Protein AF-A0A538IIG0-F1 (afdb_monomer_lite)

Structure (mmCIF, N/CA/C/O backbone):
data_AF-A0A538IIG0-F1
#
_entry.id   AF-A0A538IIG0-F1
#
loop_
_atom_site.group_PDB
_atom_site.id
_atom_site.type_symbol
_atom_site.label_atom_id
_atom_site.label_alt_id
_atom_site.label_comp_id
_atom_site.label_asym_id
_atom_site.label_entity_id
_atom_site.label_seq_id
_atom_site.pdbx_PDB_ins_code
_atom_site.Cartn_x
_atom_site.Cartn_y
_atom_site.Cartn_z
_atom_site.occupancy
_atom_site.B_iso_or_equiv
_atom_site.auth_seq_id
_atom_site.auth_comp_id
_atom_site.auth_asym_id
_atom_site.auth_atom_id
_atom_site.pdbx_PDB_model_num
ATOM 1 N N . MET A 1 1 ? -37.022 30.296 6.115 1.00 35.25 1 MET A N 1
ATOM 2 C CA . MET A 1 1 ? -35.796 30.691 6.842 1.00 35.25 1 MET A CA 1
ATOM 3 C C . MET A 1 1 ? -34.771 31.132 5.811 1.00 35.25 1 MET A C 1
ATOM 5 O O . MET A 1 1 ? -34.552 30.361 4.886 1.00 35.25 1 MET A O 1
ATOM 9 N N . PRO A 1 2 ? -34.229 32.357 5.872 1.00 32.41 2 PRO A N 1
ATOM 10 C CA . PRO A 1 2 ? -33.329 32.848 4.837 1.00 32.41 2 PRO A CA 1
ATOM 11 C C . PRO A 1 2 ? -31.897 32.367 5.106 1.00 32.41 2 PRO A C 1
ATOM 13 O O . PRO A 1 2 ? -31.358 32.557 6.195 1.00 32.41 2 PRO A O 1
ATOM 16 N N . THR A 1 3 ? -31.283 31.733 4.111 1.00 35.53 3 THR A N 1
ATOM 17 C CA . THR A 1 3 ? -29.864 31.367 4.112 1.00 35.53 3 THR A CA 1
ATOM 18 C C . THR A 1 3 ? -29.020 32.623 3.919 1.00 35.53 3 THR A C 1
ATOM 20 O O . THR A 1 3 ? -29.125 33.313 2.907 1.00 35.53 3 THR A O 1
ATOM 23 N N . SER A 1 4 ? -28.202 32.935 4.920 1.00 37.22 4 SER A N 1
ATOM 24 C CA . SER A 1 4 ? -27.267 34.059 4.926 1.00 37.22 4 SER A CA 1
ATOM 25 C C . SER A 1 4 ? -26.226 33.910 3.810 1.00 37.22 4 SER A C 1
ATOM 27 O O . SER A 1 4 ? -25.340 33.060 3.885 1.00 37.22 4 SER A O 1
ATOM 29 N N . SER A 1 5 ? -26.319 34.748 2.774 1.00 40.16 5 SER A N 1
ATOM 30 C CA . SER A 1 5 ? -25.238 34.943 1.809 1.00 40.16 5 SER A CA 1
ATOM 31 C C . SER A 1 5 ? -24.138 35.776 2.474 1.00 40.16 5 SER A C 1
ATOM 33 O O . SER A 1 5 ? -24.286 36.991 2.645 1.00 40.16 5 SER A O 1
ATOM 35 N N . ARG A 1 6 ? -23.017 35.156 2.849 1.00 44.84 6 ARG A N 1
ATOM 36 C CA . ARG A 1 6 ? -21.822 35.910 3.247 1.00 44.84 6 ARG A CA 1
ATOM 37 C C . ARG A 1 6 ? -21.175 36.511 1.999 1.00 44.84 6 ARG A C 1
ATOM 39 O O . ARG A 1 6 ? -20.395 35.849 1.324 1.00 44.84 6 ARG A O 1
ATOM 46 N N . ARG A 1 7 ? -21.475 37.779 1.703 1.00 44.12 7 ARG A N 1
ATOM 47 C CA . ARG A 1 7 ? -20.616 38.604 0.839 1.00 44.12 7 ARG A CA 1
ATOM 48 C C . ARG A 1 7 ? -19.282 38.799 1.560 1.00 44.12 7 ARG A C 1
ATOM 50 O O . ARG A 1 7 ? -19.275 39.350 2.659 1.00 44.12 7 ARG A O 1
ATOM 57 N N . ARG A 1 8 ? -18.168 38.366 0.964 1.00 49.84 8 ARG A N 1
ATOM 58 C CA . ARG A 1 8 ? -16.835 38.775 1.426 1.00 49.84 8 ARG A CA 1
ATOM 59 C C . ARG A 1 8 ? -16.494 40.120 0.789 1.00 49.84 8 ARG A C 1
ATOM 61 O O . ARG A 1 8 ? -16.537 40.283 -0.425 1.00 49.84 8 ARG A O 1
ATOM 68 N N . THR A 1 9 ? -16.225 41.091 1.647 1.00 36.84 9 THR A N 1
ATOM 69 C CA . THR A 1 9 ?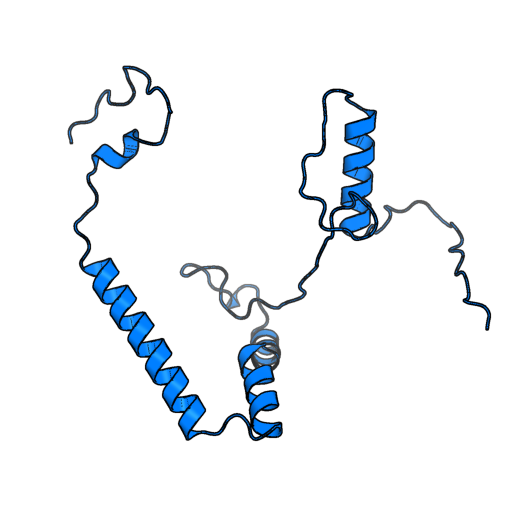 -15.703 42.416 1.324 1.00 36.84 9 THR A CA 1
ATOM 70 C C . THR A 1 9 ? -14.267 42.293 0.818 1.00 36.84 9 THR A C 1
ATOM 72 O O . THR A 1 9 ? -13.435 41.696 1.499 1.00 36.84 9 THR A O 1
ATOM 75 N N . PHE A 1 10 ? -13.973 42.862 -0.351 1.00 37.34 10 PHE A N 1
ATOM 76 C CA . PHE A 1 10 ? -12.620 42.931 -0.903 1.00 37.34 10 PHE A CA 1
ATOM 77 C C . PHE A 1 10 ? -11.819 44.045 -0.223 1.00 37.34 10 PHE A C 1
ATOM 79 O O . PHE A 1 10 ? -12.234 45.204 -0.218 1.00 37.34 10 PHE A O 1
ATOM 86 N N . GLY A 1 11 ? -10.656 43.693 0.325 1.00 31.58 11 GLY A N 1
ATOM 87 C CA . GLY A 1 11 ? -9.705 44.633 0.902 1.00 31.58 11 GLY A CA 1
ATOM 88 C C . GLY A 1 11 ? -8.280 44.085 0.853 1.00 31.58 11 GLY A C 1
ATOM 89 O O . GLY A 1 11 ? -7.963 43.153 1.580 1.00 31.58 11 GLY A O 1
ATOM 90 N N . ARG A 1 12 ? -7.448 44.763 0.047 1.00 37.94 12 ARG A N 1
ATOM 91 C CA . ARG A 1 12 ? -5.988 44.645 -0.149 1.00 37.94 12 ARG A CA 1
ATOM 92 C C . ARG A 1 12 ? -5.463 43.421 -0.918 1.00 37.94 12 ARG A C 1
ATOM 94 O O . ARG A 1 12 ? -5.746 42.280 -0.595 1.00 37.94 12 ARG A O 1
ATOM 101 N N . ALA A 1 13 ? -4.652 43.729 -1.934 1.00 48.81 13 ALA A N 1
ATOM 102 C CA . ALA A 1 13 ? -3.952 42.802 -2.813 1.00 48.81 13 ALA A CA 1
ATOM 103 C C . ALA A 1 13 ? -3.110 41.784 -2.024 1.00 48.81 13 ALA A C 1
ATOM 105 O O . ALA A 1 13 ? -2.147 42.153 -1.355 1.00 48.81 13 ALA A O 1
ATOM 106 N N . GLY A 1 14 ? -3.485 40.516 -2.129 1.00 42.22 14 GLY A N 1
ATOM 107 C CA . GLY A 1 14 ? -2.762 39.347 -1.648 1.00 42.22 14 GLY A CA 1
ATOM 108 C C . GLY A 1 14 ? -3.188 38.175 -2.524 1.00 42.22 14 GLY A C 1
ATOM 109 O O . GLY A 1 14 ? -4.348 38.134 -2.935 1.00 42.22 14 GLY A O 1
ATOM 110 N N . MET A 1 15 ? -2.251 37.291 -2.882 1.00 50.59 15 MET A N 1
ATOM 111 C CA . MET A 1 15 ? -2.556 36.042 -3.590 1.00 50.59 15 MET A CA 1
ATOM 112 C C . MET A 1 15 ? -3.779 35.394 -2.946 1.00 50.59 15 MET A C 1
ATOM 114 O O . MET A 1 15 ? -3.793 35.186 -1.732 1.00 50.59 15 MET A O 1
ATOM 118 N N . ALA A 1 16 ? -4.814 35.140 -3.744 1.00 60.38 16 ALA A N 1
ATOM 119 C CA . ALA A 1 16 ? -5.989 34.445 -3.259 1.00 60.38 16 ALA A CA 1
ATOM 120 C C . ALA A 1 16 ? -5.548 33.065 -2.756 1.00 60.38 16 ALA A C 1
ATOM 122 O O . ALA A 1 16 ? -4.947 32.299 -3.507 1.00 60.38 16 ALA A O 1
ATOM 123 N N . GLU A 1 17 ? -5.820 32.756 -1.488 1.00 64.44 17 GLU A N 1
ATOM 124 C CA . GLU A 1 17 ? -5.835 31.367 -1.038 1.00 64.44 17 GLU A CA 1
ATOM 125 C C . GLU A 1 17 ? -7.016 30.695 -1.737 1.00 64.44 17 GLU A C 1
ATOM 127 O O . GLU A 1 17 ? -8.164 30.822 -1.309 1.00 64.44 17 GLU A O 1
ATOM 132 N N . LEU A 1 18 ? -6.727 30.075 -2.876 1.00 69.88 18 LEU A N 1
ATOM 133 C CA . LEU A 1 18 ? -7.673 29.258 -3.616 1.00 69.88 18 LEU A CA 1
ATOM 134 C C . LEU A 1 18 ? -7.645 27.852 -3.029 1.00 69.88 18 LEU A C 1
ATOM 136 O O . LEU A 1 18 ? -6.572 27.285 -2.802 1.00 69.88 18 LEU A O 1
ATOM 140 N N . PHE A 1 19 ? -8.818 27.260 -2.823 1.00 73.38 19 PHE A N 1
ATOM 141 C CA . PHE A 1 19 ? -8.881 25.816 -2.630 1.00 73.38 19 PHE A CA 1
ATOM 142 C C . PHE A 1 19 ? -8.422 25.120 -3.915 1.00 73.38 19 PHE A C 1
ATOM 144 O O . PHE A 1 19 ? -8.589 25.657 -5.010 1.00 73.38 19 PHE A O 1
ATOM 151 N N . LEU A 1 20 ? -7.879 23.904 -3.806 1.00 70.06 20 LEU A N 1
ATOM 152 C CA . LEU A 1 20 ? -7.350 23.163 -4.958 1.00 70.06 20 LEU A CA 1
ATOM 153 C C . LEU A 1 20 ? -8.365 23.075 -6.113 1.00 70.06 20 LEU A C 1
ATOM 155 O O . LEU A 1 20 ? -7.996 23.231 -7.270 1.00 70.06 20 LEU A O 1
ATOM 159 N N . VAL A 1 21 ? -9.654 22.913 -5.798 1.00 67.25 21 VAL A N 1
ATOM 160 C CA . VAL A 1 21 ? -10.737 22.893 -6.796 1.00 67.25 21 VAL A CA 1
ATOM 161 C C . VAL A 1 21 ? -10.907 24.224 -7.531 1.00 67.25 21 VAL A C 1
ATOM 163 O O . VAL A 1 21 ? -11.186 24.231 -8.725 1.00 67.25 21 VAL A O 1
ATOM 166 N N . GLU A 1 22 ? -10.729 25.353 -6.845 1.00 73.81 22 GLU A N 1
ATOM 167 C CA . GLU A 1 22 ? -10.829 26.682 -7.448 1.00 73.81 22 GLU A CA 1
ATOM 168 C C . GLU A 1 22 ? -9.607 26.948 -8.325 1.00 73.81 22 GLU A C 1
ATOM 170 O O . GLU A 1 22 ? -9.766 27.380 -9.458 1.00 73.81 22 GLU A O 1
ATOM 175 N N . ALA A 1 23 ? -8.408 26.595 -7.848 1.00 79.00 23 ALA A N 1
ATOM 176 C CA . ALA A 1 23 ? -7.172 26.736 -8.613 1.00 79.00 23 ALA A CA 1
ATOM 177 C C . ALA A 1 23 ? -7.165 25.867 -9.881 1.00 79.00 23 ALA A C 1
ATOM 179 O O . ALA A 1 23 ? -6.755 26.330 -10.942 1.00 79.00 23 ALA A O 1
ATOM 180 N N . VAL A 1 24 ? -7.641 24.620 -9.793 1.00 74.25 24 VAL A N 1
ATOM 181 C CA . VAL A 1 24 ? -7.714 23.722 -10.954 1.00 74.25 24 VAL A CA 1
ATOM 182 C C . VAL A 1 24 ? -8.797 24.170 -11.933 1.00 74.25 24 VAL A C 1
ATOM 184 O O . VAL A 1 24 ? -8.542 24.188 -13.133 1.00 74.25 24 VAL A O 1
ATOM 187 N N . ASN A 1 25 ? -9.978 24.577 -11.456 1.00 73.62 25 ASN A N 1
ATOM 188 C CA . ASN A 1 25 ? -11.017 25.099 -12.346 1.00 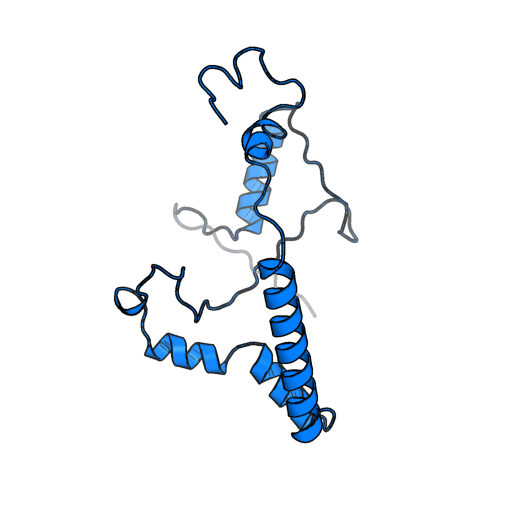73.62 25 ASN A CA 1
ATOM 189 C C . ASN A 1 25 ? -10.577 26.386 -13.047 1.00 73.62 25 ASN A C 1
ATOM 191 O O . ASN A 1 25 ? -10.847 26.528 -14.236 1.00 73.62 25 ASN A O 1
ATOM 195 N N . ASP A 1 26 ? -9.901 27.294 -12.344 1.00 80.44 26 ASP A N 1
ATOM 196 C CA . ASP A 1 26 ? -9.377 28.533 -12.923 1.00 80.44 26 ASP A CA 1
ATOM 197 C C . ASP A 1 26 ? -8.302 28.227 -13.976 1.00 80.44 26 ASP A C 1
ATOM 199 O O . ASP A 1 26 ? -8.392 28.697 -15.106 1.00 80.44 26 ASP A O 1
ATOM 203 N N . ALA A 1 27 ? -7.359 27.327 -13.668 1.00 79.38 27 ALA A N 1
ATOM 204 C CA . ALA A 1 27 ? -6.350 26.878 -14.628 1.00 79.38 27 ALA A CA 1
ATOM 205 C C . ALA A 1 27 ? -6.968 26.223 -15.877 1.00 79.38 27 ALA A C 1
ATOM 207 O O . ALA A 1 27 ? -6.536 26.498 -16.994 1.00 79.38 27 ALA A O 1
ATOM 208 N N . LEU A 1 28 ? -8.001 25.389 -15.711 1.00 75.25 28 LEU A N 1
ATOM 209 C CA . LEU A 1 28 ? -8.706 24.764 -16.832 1.00 75.25 28 LEU A CA 1
ATOM 210 C C . LEU A 1 28 ? -9.434 25.797 -17.699 1.00 75.25 28 LEU A C 1
ATOM 212 O O . LEU A 1 28 ? -9.355 25.709 -18.920 1.00 75.25 28 LEU A O 1
ATOM 216 N N . HIS A 1 29 ? -10.112 26.777 -17.093 1.00 79.12 29 HIS A N 1
ATOM 217 C CA . HIS A 1 29 ? -10.766 27.850 -17.848 1.00 79.12 29 HIS A CA 1
ATOM 218 C C . HIS A 1 29 ? -9.744 28.684 -18.619 1.00 79.12 29 HIS A C 1
ATOM 220 O O . HIS A 1 29 ? -9.936 28.919 -19.808 1.00 79.12 29 HIS A O 1
ATOM 226 N N . VAL A 1 30 ? -8.639 29.067 -17.976 1.00 83.50 30 VAL A N 1
ATOM 227 C CA . VAL A 1 30 ? -7.571 29.849 -18.611 1.00 83.50 30 VAL A CA 1
ATOM 228 C C . VAL A 1 30 ? -6.982 29.117 -19.815 1.00 83.50 30 VAL A C 1
ATOM 230 O O . VAL A 1 30 ? -6.822 29.724 -20.871 1.00 83.50 30 VAL A O 1
ATOM 233 N N . GLU A 1 31 ? -6.674 27.824 -19.699 1.00 78.62 31 GLU A N 1
ATOM 234 C CA . GLU A 1 31 ? -6.075 27.084 -20.817 1.00 78.62 31 GLU A CA 1
ATOM 235 C C . GLU A 1 31 ? -7.083 26.783 -21.940 1.00 78.62 31 GLU A C 1
ATOM 237 O O . GLU A 1 31 ? -6.710 26.848 -23.109 1.00 78.62 31 GLU A O 1
ATOM 242 N N . LEU A 1 32 ? -8.361 26.543 -21.617 1.00 78.44 32 LEU A N 1
ATOM 243 C CA . LEU A 1 32 ? -9.424 26.386 -22.621 1.00 78.44 32 LEU A CA 1
ATOM 244 C C . LEU A 1 32 ? -9.739 27.692 -23.368 1.00 78.44 32 LEU A C 1
ATOM 246 O O . LEU A 1 32 ? -10.067 27.655 -24.550 1.00 78.44 32 LEU A O 1
ATOM 250 N N . GLU A 1 33 ? -9.644 28.848 -22.703 1.00 82.44 33 GLU A N 1
ATOM 251 C CA . GLU A 1 33 ? -9.773 30.159 -23.356 1.00 82.44 33 GLU A CA 1
ATOM 252 C C . GLU A 1 33 ? -8.549 30.504 -24.211 1.00 82.44 33 GLU A C 1
ATOM 254 O O . GLU A 1 33 ? -8.655 31.224 -25.205 1.00 82.44 33 GLU A O 1
ATOM 259 N N . ARG A 1 34 ? -7.373 30.019 -23.809 1.00 85.94 34 ARG A N 1
ATOM 260 C CA . ARG A 1 34 ? -6.101 30.335 -24.455 1.00 85.94 34 ARG A CA 1
ATOM 261 C C . ARG A 1 34 ? -5.879 29.565 -25.753 1.00 85.94 34 ARG A C 1
ATOM 263 O O . ARG A 1 34 ? -5.253 30.115 -26.660 1.00 85.94 34 ARG A O 1
ATOM 270 N N . ASP A 1 35 ? -6.332 28.318 -25.837 1.00 84.00 35 ASP A N 1
ATOM 271 C CA . ASP A 1 35 ? -6.107 27.458 -26.998 1.00 84.00 35 ASP A CA 1
ATOM 272 C C . ASP A 1 35 ? -7.343 26.602 -27.299 1.00 84.00 35 ASP A C 1
ATOM 274 O O . ASP A 1 35 ? -7.670 25.655 -26.588 1.00 84.00 35 ASP A O 1
ATOM 278 N N . GLU A 1 36 ? -8.007 26.918 -28.412 1.00 78.38 36 GLU A N 1
ATOM 279 C CA . GLU A 1 36 ? -9.228 26.247 -28.876 1.00 78.38 36 GLU A CA 1
ATOM 280 C C . GLU A 1 36 ? -9.019 24.759 -29.222 1.00 78.38 36 GLU A C 1
ATOM 282 O O . GLU A 1 36 ? -9.988 24.026 -29.423 1.00 78.38 36 GLU A O 1
ATOM 287 N N . THR A 1 37 ? -7.767 24.297 -29.322 1.00 78.88 37 THR A N 1
ATOM 288 C CA . THR A 1 37 ? -7.431 22.884 -29.551 1.00 78.88 37 THR A CA 1
ATOM 289 C C . THR A 1 37 ? -7.308 22.083 -28.256 1.00 78.88 37 THR A C 1
ATOM 291 O O . THR A 1 37 ? -7.275 20.849 -28.295 1.00 78.88 37 THR A O 1
ATOM 294 N N . VAL A 1 38 ? -7.278 22.759 -27.105 1.00 69.88 38 VAL A N 1
ATOM 295 C CA . VAL A 1 38 ? -7.315 22.120 -25.792 1.00 69.88 38 VAL A CA 1
ATOM 296 C C . VAL A 1 38 ? -8.743 21.654 -25.523 1.00 69.88 38 VAL A C 1
ATOM 298 O O . VAL A 1 38 ? -9.702 22.417 -25.575 1.00 69.88 38 VAL A O 1
ATOM 301 N N . MET A 1 39 ? -8.891 20.369 -25.215 1.00 62.59 39 MET A N 1
ATOM 302 C CA . MET A 1 39 ? -10.160 19.754 -24.840 1.00 62.59 39 MET A CA 1
ATOM 303 C C . MET A 1 39 ? -9.966 18.988 -23.536 1.00 62.59 39 MET A C 1
ATOM 305 O O . MET A 1 39 ? -9.030 18.201 -23.399 1.00 62.59 39 MET A O 1
ATOM 309 N N . VAL A 1 40 ? -10.880 19.178 -22.584 1.00 64.44 40 VAL A N 1
ATOM 310 C CA . VAL A 1 40 ? -10.943 18.345 -21.379 1.00 64.44 40 VAL A CA 1
ATOM 311 C C . VAL A 1 40 ? -11.729 17.082 -21.714 1.00 64.44 40 VAL A C 1
ATOM 313 O O . VAL A 1 40 ? -12.908 17.149 -22.055 1.00 64.44 40 VAL A O 1
ATOM 316 N N . MET A 1 41 ? -11.076 15.925 -21.618 1.00 50.69 41 MET A N 1
ATOM 317 C CA . MET A 1 41 ? -11.736 14.623 -21.704 1.00 50.69 41 MET A CA 1
ATOM 318 C C . MET A 1 41 ? -11.837 14.012 -20.305 1.00 50.69 41 MET A C 1
ATOM 320 O O . MET A 1 41 ? -10.835 13.882 -19.608 1.00 50.69 41 MET A O 1
ATOM 324 N N . GLY A 1 42 ? -13.050 13.641 -19.896 1.00 60.34 42 GLY A N 1
ATOM 325 C CA . GLY A 1 42 ? -13.334 13.006 -18.611 1.00 60.34 42 GLY A CA 1
ATOM 326 C C . GLY A 1 42 ? -14.685 12.293 -18.637 1.00 60.34 42 GLY A C 1
ATOM 327 O O . GLY A 1 42 ? -15.550 12.627 -19.446 1.00 60.34 42 GLY A O 1
ATOM 328 N N . GLU A 1 43 ? -14.855 11.289 -17.778 1.00 51.31 43 GLU A N 1
ATOM 329 C CA . GLU A 1 43 ? -16.142 10.618 -17.585 1.00 51.31 43 GLU A CA 1
ATOM 330 C C . GLU A 1 43 ? -17.065 11.493 -16.723 1.00 51.31 43 GLU A C 1
ATOM 332 O O . GLU A 1 43 ? -16.671 11.993 -15.666 1.00 51.31 43 GLU A O 1
ATOM 337 N N . ASP A 1 44 ? -18.298 11.690 -17.190 1.00 52.16 44 ASP A N 1
ATOM 338 C CA . ASP A 1 44 ? -19.315 12.494 -16.515 1.00 52.16 44 ASP A CA 1
ATOM 339 C C . ASP A 1 44 ? -19.851 11.768 -15.269 1.00 52.16 44 ASP A C 1
ATOM 341 O O . ASP A 1 44 ? -20.811 11.002 -15.327 1.00 52.16 44 ASP A O 1
ATOM 345 N N . VAL A 1 45 ? -19.212 11.994 -14.120 1.00 55.16 45 VAL A N 1
ATOM 346 C CA . VAL A 1 45 ? -19.630 11.429 -12.821 1.00 55.16 45 VAL A CA 1
ATOM 347 C C . VAL A 1 45 ? -20.566 12.358 -12.030 1.00 55.16 45 VAL A C 1
ATOM 349 O O . VAL A 1 45 ? -20.982 12.036 -10.914 1.00 55.16 45 VAL A O 1
ATOM 352 N N . GLY A 1 46 ? -20.920 13.523 -12.583 1.00 54.09 46 GLY A N 1
ATOM 353 C CA . GLY A 1 46 ? -21.738 14.531 -11.916 1.00 54.09 46 GLY A CA 1
ATOM 354 C C . GLY A 1 46 ? -23.213 14.449 -12.307 1.00 54.09 46 GLY A C 1
ATOM 355 O O . GLY A 1 46 ? -23.572 14.546 -13.472 1.00 54.09 46 GLY A O 1
ATOM 356 N N . ARG A 1 47 ? -24.121 14.420 -11.322 1.00 54.97 47 ARG A N 1
ATOM 357 C CA . ARG A 1 47 ? -25.587 14.479 -11.540 1.00 54.97 47 ARG A CA 1
ATOM 358 C C . ARG A 1 47 ? -26.073 15.731 -12.307 1.00 54.97 47 ARG A C 1
ATOM 360 O O . ARG A 1 47 ? -27.252 15.801 -12.640 1.00 54.97 47 ARG A O 1
ATOM 367 N N . ALA A 1 48 ? -25.199 16.719 -12.521 1.00 53.91 48 ALA A N 1
ATOM 368 C CA . ALA A 1 48 ? -25.470 18.012 -13.152 1.00 53.91 48 ALA A CA 1
ATOM 369 C C . ALA A 1 48 ? -24.572 18.319 -14.373 1.00 53.91 48 ALA A C 1
ATOM 371 O O . ALA A 1 48 ? -24.544 19.466 -14.808 1.00 53.91 48 ALA A O 1
ATOM 372 N N . GLY A 1 49 ? -23.880 17.318 -14.932 1.00 49.66 49 GLY A N 1
ATOM 373 C CA . GLY A 1 49 ? -23.079 17.459 -16.148 1.00 49.66 49 GLY A CA 1
ATOM 374 C C . GLY A 1 49 ? -21.681 18.039 -15.915 1.00 49.66 49 GLY A C 1
ATOM 375 O O . GLY A 1 49 ? -21.519 19.201 -15.551 1.00 49.66 49 GLY A O 1
ATOM 376 N N . GLY A 1 50 ? -20.664 17.221 -16.170 1.00 53.09 50 GLY A N 1
ATOM 377 C CA . GLY A 1 50 ? -19.353 17.640 -16.671 1.00 53.09 50 GLY A CA 1
ATOM 378 C C . GLY A 1 50 ? -18.398 18.347 -15.708 1.00 53.09 50 GLY A C 1
ATOM 379 O O . GLY A 1 50 ? -17.366 18.831 -16.166 1.00 53.09 50 GLY A O 1
ATOM 380 N N . VAL A 1 51 ? -18.682 18.420 -14.404 1.00 57.62 51 VAL A N 1
ATOM 381 C CA . VAL A 1 51 ? -17.742 19.031 -13.447 1.00 57.62 51 VAL A CA 1
ATOM 382 C C . VAL A 1 51 ? -16.885 17.948 -12.781 1.00 57.62 51 VAL A C 1
ATOM 384 O O . VAL A 1 51 ? -17.446 17.073 -12.110 1.00 57.62 51 VAL A O 1
ATOM 387 N N . PRO A 1 52 ? -15.543 17.991 -12.911 1.00 64.12 52 PRO A N 1
ATOM 388 C CA . PRO A 1 52 ? -14.672 17.083 -12.179 1.00 64.12 52 PRO A CA 1
ATOM 389 C C . PRO A 1 52 ? -14.876 17.270 -10.673 1.00 64.12 52 PRO A C 1
ATOM 391 O O . PRO A 1 52 ? -14.905 18.387 -10.156 1.00 64.12 52 PRO A O 1
ATOM 394 N N . THR A 1 53 ? -15.031 16.159 -9.956 1.00 68.31 53 THR A N 1
ATOM 395 C CA . THR A 1 53 ? -15.098 16.181 -8.492 1.00 68.31 53 THR A CA 1
ATOM 396 C C . THR A 1 53 ? -13.706 15.962 -7.923 1.00 68.31 53 THR A C 1
ATOM 398 O O . THR A 1 53 ? -13.034 14.997 -8.276 1.00 68.31 53 THR A O 1
ATOM 401 N N . PHE A 1 54 ? -13.301 16.831 -7.001 1.00 69.19 54 PHE A N 1
ATOM 402 C CA . PHE A 1 54 ? -12.068 16.676 -6.237 1.00 69.19 54 PHE A CA 1
ATOM 403 C C . PHE A 1 54 ? -12.396 16.222 -4.818 1.00 69.19 54 PHE A C 1
ATOM 405 O O . PHE A 1 54 ? -13.273 16.788 -4.164 1.00 69.19 54 PHE A O 1
ATOM 412 N N . ILE A 1 55 ? -11.676 15.208 -4.344 1.00 79.19 55 ILE A N 1
ATOM 413 C CA . ILE A 1 55 ? -11.752 14.725 -2.966 1.00 79.19 55 ILE A CA 1
ATOM 414 C C . ILE A 1 55 ? -10.381 14.929 -2.334 1.00 79.19 55 ILE A C 1
ATOM 416 O O . ILE A 1 55 ? -9.400 14.326 -2.764 1.00 79.19 55 ILE A O 1
ATOM 420 N N . GLU A 1 56 ? -10.322 15.753 -1.293 1.00 84.88 56 GLU A N 1
ATOM 421 C CA . GLU A 1 56 ? -9.151 15.840 -0.425 1.00 84.88 56 GLU A CA 1
ATOM 422 C C . GLU A 1 56 ? -9.326 14.864 0.745 1.00 84.88 56 GLU A C 1
ATOM 424 O O . GLU A 1 56 ? -10.089 15.109 1.682 1.00 84.88 56 GLU A O 1
ATOM 429 N N . ALA A 1 57 ? -8.635 13.725 0.678 1.00 87.31 57 ALA A N 1
ATOM 430 C CA . ALA A 1 57 ? -8.592 12.755 1.767 1.00 87.31 57 ALA A CA 1
ATOM 431 C C . ALA A 1 57 ? -7.483 13.139 2.755 1.00 87.31 57 ALA A C 1
ATOM 433 O O . ALA A 1 57 ? -6.336 12.712 2.629 1.00 87.31 57 ALA A O 1
ATOM 434 N N . VAL A 1 58 ? -7.832 13.968 3.739 1.00 88.19 58 VAL A N 1
ATOM 435 C CA . VAL A 1 58 ? -6.898 14.392 4.787 1.00 88.19 58 VAL A CA 1
ATOM 436 C C . VAL A 1 58 ? -6.512 13.186 5.647 1.00 88.19 58 VAL A C 1
ATOM 438 O O . VAL A 1 58 ? -7.355 12.592 6.319 1.00 88.19 58 VAL A O 1
ATOM 441 N N . THR A 1 59 ? -5.232 12.821 5.612 1.00 90.81 59 THR A N 1
ATOM 442 C CA . THR A 1 59 ? -4.666 11.679 6.339 1.00 90.81 59 THR A CA 1
ATOM 443 C C . THR A 1 59 ? -3.244 11.981 6.809 1.00 90.81 59 THR A C 1
ATOM 445 O O . THR A 1 59 ? -2.636 12.968 6.390 1.00 90.81 59 THR A O 1
ATOM 448 N N . TYR A 1 60 ? -2.704 11.121 7.671 1.00 91.50 60 TYR A N 1
ATOM 449 C CA . TYR A 1 60 ? -1.348 11.217 8.194 1.00 91.50 60 TYR A CA 1
ATOM 450 C C . TYR A 1 60 ? -0.524 9.976 7.828 1.00 91.50 60 TYR A C 1
ATOM 452 O O . TYR A 1 60 ? -0.931 8.840 8.079 1.00 91.50 60 TYR A O 1
ATOM 460 N N . ARG A 1 61 ? 0.673 10.182 7.262 1.00 91.88 61 ARG A N 1
ATOM 461 C CA . ARG A 1 61 ? 1.612 9.094 6.954 1.00 91.88 61 ARG A CA 1
ATOM 462 C C . ARG A 1 61 ? 2.431 8.749 8.199 1.00 91.88 61 ARG A C 1
ATOM 464 O O . ARG A 1 61 ? 3.497 9.313 8.417 1.00 91.88 61 ARG A O 1
ATOM 471 N N . ALA A 1 62 ? 1.942 7.798 8.990 1.00 90.00 62 ALA A N 1
ATOM 472 C CA . ALA A 1 62 ? 2.630 7.341 10.201 1.00 90.00 62 ALA A CA 1
ATOM 473 C C . ALA A 1 62 ? 3.908 6.521 9.931 1.00 90.00 62 ALA A C 1
ATOM 475 O O . ALA A 1 62 ? 4.750 6.381 10.817 1.00 90.00 62 ALA A O 1
ATOM 476 N N . ALA A 1 63 ? 4.047 5.957 8.729 1.00 88.94 63 ALA A N 1
ATOM 477 C CA . ALA A 1 63 ? 5.241 5.235 8.305 1.00 88.94 63 ALA A CA 1
ATOM 478 C C . ALA A 1 63 ? 6.315 6.190 7.731 1.00 88.94 63 ALA A C 1
ATOM 480 O O . ALA A 1 63 ? 5.976 7.282 7.249 1.00 88.94 63 ALA A O 1
ATOM 481 N N . PRO A 1 64 ? 7.598 5.775 7.726 1.00 90.56 64 PRO A N 1
ATOM 482 C CA . PRO A 1 64 ? 8.651 6.448 6.964 1.00 90.56 64 PRO A CA 1
ATOM 483 C C . PRO A 1 64 ? 8.257 6.689 5.501 1.00 90.56 64 PRO A C 1
ATOM 485 O O . PRO A 1 64 ? 7.367 6.023 4.966 1.00 90.56 64 PRO A O 1
ATOM 488 N N . HIS A 1 65 ? 8.928 7.629 4.829 1.00 91.75 65 HIS A N 1
ATOM 489 C CA . HIS A 1 65 ? 8.670 7.883 3.408 1.00 91.75 65 HIS A CA 1
ATOM 490 C C . HIS A 1 65 ? 8.970 6.665 2.535 1.00 91.75 65 HIS A C 1
ATOM 492 O O . HIS A 1 65 ? 8.235 6.389 1.588 1.00 91.75 65 HIS A O 1
ATOM 498 N N . ALA A 1 66 ? 10.049 5.968 2.869 1.00 90.62 66 ALA A N 1
ATOM 499 C CA . ALA A 1 66 ? 10.571 4.815 2.162 1.00 90.62 66 ALA A CA 1
ATOM 500 C C . ALA A 1 66 ? 11.430 3.975 3.118 1.00 90.62 66 ALA A C 1
ATOM 502 O O . ALA A 1 66 ? 11.743 4.393 4.229 1.00 90.62 66 ALA A O 1
ATOM 503 N N . THR A 1 67 ? 11.849 2.793 2.675 1.00 90.56 67 THR A N 1
ATOM 504 C CA . THR A 1 67 ? 12.703 1.887 3.462 1.00 90.56 67 THR A CA 1
ATOM 505 C C . THR A 1 67 ? 14.088 2.460 3.772 1.00 90.56 67 THR A C 1
ATOM 507 O O . THR A 1 67 ? 14.681 2.087 4.778 1.00 90.56 67 THR A O 1
ATOM 510 N N . ALA A 1 68 ? 14.597 3.365 2.932 1.00 91.00 68 ALA A N 1
ATOM 511 C CA . ALA A 1 68 ? 15.888 4.035 3.110 1.00 91.00 68 ALA A CA 1
ATOM 512 C C . ALA A 1 68 ? 15.794 5.375 3.869 1.00 91.00 68 ALA A C 1
ATOM 514 O O . ALA A 1 68 ? 16.785 6.094 3.966 1.00 91.00 68 ALA A O 1
ATOM 515 N N . ASP A 1 69 ? 14.607 5.738 4.354 1.00 89.88 69 ASP A N 1
ATOM 516 C CA . ASP A 1 69 ? 14.340 7.023 4.995 1.00 89.88 69 ASP A CA 1
ATOM 517 C C . ASP A 1 69 ? 14.428 6.927 6.527 1.00 89.88 69 ASP A C 1
ATOM 519 O O . ASP A 1 69 ? 13.931 5.969 7.122 1.00 89.88 69 ASP A O 1
ATOM 523 N N . ASP A 1 70 ? 15.012 7.950 7.161 1.00 88.44 70 ASP A N 1
ATOM 524 C CA . ASP A 1 70 ? 15.003 8.126 8.618 1.00 88.44 70 ASP A CA 1
ATOM 525 C C . ASP A 1 70 ? 14.078 9.297 9.001 1.00 88.44 70 ASP A C 1
ATOM 527 O O . ASP A 1 70 ? 14.489 10.463 8.959 1.00 88.44 70 ASP A O 1
ATOM 531 N N . PRO A 1 71 ? 12.827 9.013 9.406 1.00 84.06 71 PRO A N 1
ATOM 532 C CA . PRO A 1 71 ? 11.864 10.051 9.747 1.00 84.06 71 PRO A CA 1
ATOM 533 C C . PRO A 1 71 ? 12.219 10.815 11.026 1.00 84.06 71 PRO A C 1
ATOM 535 O O . PRO A 1 71 ? 11.731 11.930 11.207 1.00 84.06 71 PRO A O 1
ATOM 538 N N . SER A 1 72 ? 13.068 10.277 11.911 1.00 84.75 72 SER A N 1
ATOM 539 C CA . SER A 1 72 ? 13.416 10.951 13.173 1.00 84.75 72 SER A CA 1
ATOM 540 C C . SER A 1 72 ? 14.174 12.267 12.958 1.00 84.75 72 SER A C 1
ATOM 542 O O . SER A 1 72 ? 14.162 13.142 13.822 1.00 84.75 72 SER A O 1
ATOM 544 N N . ALA A 1 73 ? 14.776 12.446 11.779 1.00 87.00 73 ALA A N 1
ATOM 545 C CA . ALA A 1 73 ? 15.471 13.669 11.405 1.00 87.00 73 ALA A CA 1
ATOM 546 C C . ALA A 1 73 ? 14.530 14.863 11.152 1.00 87.00 73 ALA A C 1
ATOM 548 O O . ALA A 1 73 ? 14.991 16.006 11.158 1.00 87.00 73 ALA A O 1
ATOM 549 N N . TYR A 1 74 ? 13.237 14.626 10.897 1.00 86.75 74 TYR A N 1
ATOM 550 C CA . TYR A 1 74 ? 12.324 15.680 10.439 1.00 86.75 74 TYR A CA 1
ATOM 551 C C . TYR A 1 74 ? 10.858 15.530 10.886 1.00 86.75 74 TYR A C 1
ATOM 553 O O . TYR A 1 74 ? 10.047 16.412 10.593 1.00 86.75 74 TYR A O 1
ATOM 561 N N . ILE A 1 75 ? 10.500 14.455 11.594 1.00 88.06 75 ILE A N 1
ATOM 562 C CA . ILE A 1 75 ? 9.141 14.197 12.086 1.00 88.06 75 ILE A CA 1
ATOM 563 C C . ILE A 1 75 ? 9.124 14.169 13.616 1.00 88.06 75 ILE A C 1
ATOM 565 O O . ILE A 1 75 ? 9.972 13.557 14.259 1.00 88.06 75 ILE A O 1
ATOM 569 N N . ASP A 1 76 ? 8.100 14.797 14.191 1.00 92.00 76 ASP A N 1
ATOM 570 C CA . ASP A 1 76 ? 7.745 14.647 15.600 1.00 92.00 76 ASP A CA 1
ATOM 571 C C . ASP A 1 76 ? 7.134 13.258 15.854 1.00 92.00 76 ASP A C 1
ATOM 573 O O . ASP A 1 76 ? 6.021 12.958 15.411 1.00 92.00 76 ASP A O 1
ATOM 577 N N . LEU A 1 77 ? 7.875 12.406 16.563 1.00 90.38 77 LEU A N 1
ATOM 578 C CA . LEU A 1 77 ? 7.459 11.038 16.867 1.00 90.38 77 LEU A CA 1
ATOM 579 C C . LEU A 1 77 ? 6.254 10.978 17.816 1.00 90.38 77 LEU A C 1
ATOM 581 O O . LEU A 1 77 ? 5.457 10.046 17.704 1.00 90.38 77 LEU A O 1
ATOM 585 N N . ASP A 1 78 ? 6.060 11.969 18.689 1.00 92.75 78 ASP A N 1
ATOM 586 C CA . ASP A 1 78 ? 4.895 11.998 19.580 1.00 92.75 78 ASP A CA 1
ATOM 587 C C . ASP A 1 78 ? 3.612 12.212 18.769 1.00 92.75 78 ASP A C 1
ATOM 589 O O . ASP A 1 78 ? 2.594 11.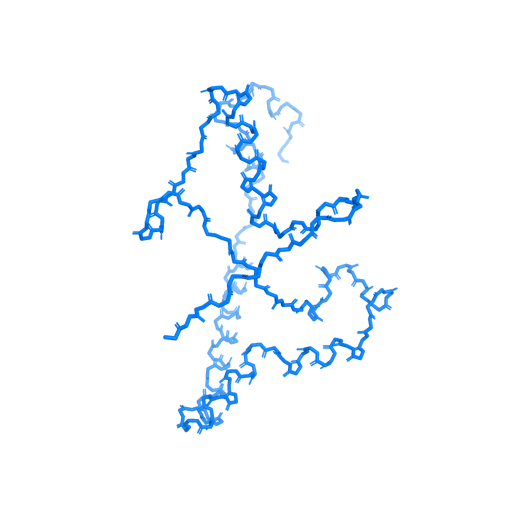548 19.000 1.00 92.75 78 ASP A O 1
ATOM 593 N N . ARG 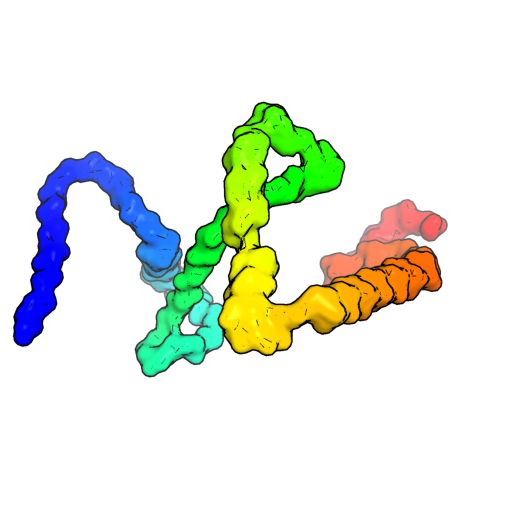A 1 79 ? 3.683 13.069 17.742 1.00 92.44 79 ARG A N 1
ATOM 594 C CA . ARG A 1 79 ? 2.595 13.244 16.775 1.00 92.44 79 ARG A CA 1
ATOM 595 C C . ARG A 1 79 ? 2.331 11.969 15.975 1.00 92.44 79 ARG A C 1
ATOM 597 O O . ARG A 1 79 ? 1.171 11.634 15.752 1.00 92.44 79 ARG A O 1
ATOM 604 N N . VAL A 1 80 ? 3.368 11.238 15.557 1.00 93.06 80 VAL A N 1
ATOM 605 C CA . VAL A 1 80 ? 3.191 9.950 14.856 1.00 93.06 80 VAL A CA 1
ATOM 606 C C . VAL A 1 80 ? 2.381 8.977 15.711 1.00 93.06 80 VAL A C 1
ATOM 608 O O . VAL A 1 80 ? 1.443 8.356 15.212 1.00 93.06 80 VAL A O 1
ATOM 611 N N . GLU A 1 81 ? 2.710 8.855 16.995 1.00 92.75 81 GLU A N 1
ATOM 612 C CA . GLU A 1 81 ? 1.991 7.969 17.915 1.00 92.75 81 GLU A CA 1
ATOM 613 C C . GLU A 1 81 ? 0.558 8.444 18.198 1.00 92.75 81 GLU A C 1
ATOM 615 O O . GLU A 1 81 ? -0.352 7.625 18.349 1.00 92.75 81 GLU A O 1
ATOM 620 N N . GLU A 1 82 ? 0.309 9.755 18.226 1.00 92.94 82 GLU A N 1
ATOM 621 C CA . GLU A 1 82 ? -1.053 10.289 18.266 1.00 92.94 82 GLU A CA 1
ATOM 622 C C . GLU A 1 82 ? -1.866 9.880 17.036 1.00 92.94 82 GLU A C 1
ATOM 624 O O . GLU A 1 82 ? -2.960 9.333 17.176 1.00 92.94 82 GLU A O 1
ATOM 629 N N . GLU A 1 83 ? -1.315 10.074 15.844 1.00 93.88 83 GLU A N 1
ATOM 630 C CA . GLU A 1 83 ? -2.009 9.806 14.587 1.00 93.88 83 GLU A CA 1
ATOM 631 C C . GLU A 1 83 ? -2.214 8.305 14.347 1.00 93.88 83 GLU A C 1
ATOM 633 O O . GLU A 1 83 ? -3.261 7.899 13.841 1.00 93.88 83 GLU A O 1
ATOM 638 N N . LYS A 1 84 ? -1.295 7.447 14.814 1.00 91.69 84 LYS A N 1
ATOM 639 C CA . LYS A 1 84 ? -1.495 5.987 14.839 1.00 91.69 84 LYS A CA 1
ATOM 640 C C . LYS A 1 84 ? -2.713 5.570 15.658 1.00 91.69 84 LYS A C 1
ATOM 642 O O . LYS A 1 84 ? -3.339 4.573 15.330 1.00 91.69 84 LYS A O 1
ATOM 647 N N . ARG A 1 85 ? -3.091 6.309 16.706 1.00 90.00 85 ARG A N 1
ATOM 648 C CA . ARG A 1 85 ? -4.329 6.028 17.464 1.00 90.00 85 ARG A CA 1
ATOM 649 C C . ARG A 1 85 ? -5.590 6.455 16.708 1.00 90.00 85 ARG A C 1
ATOM 651 O O . ARG A 1 85 ? -6.675 5.958 17.005 1.00 90.00 85 ARG A O 1
ATOM 658 N N . ASN A 1 86 ? -5.449 7.361 15.742 1.00 88.88 86 ASN A N 1
ATOM 659 C CA . ASN A 1 86 ? -6.536 7.896 14.925 1.00 88.88 86 ASN A CA 1
ATOM 660 C C . ASN A 1 86 ? -6.671 7.206 13.559 1.00 88.88 86 ASN A C 1
ATOM 662 O O . ASN A 1 86 ? -7.548 7.589 12.774 1.00 88.88 86 ASN A O 1
ATOM 666 N N . GLU A 1 87 ? -5.838 6.203 13.276 1.00 92.31 87 GLU A N 1
ATOM 667 C CA . GLU A 1 87 ? -5.835 5.489 12.004 1.00 92.31 87 GLU A CA 1
ATOM 668 C C . GLU A 1 87 ? -7.1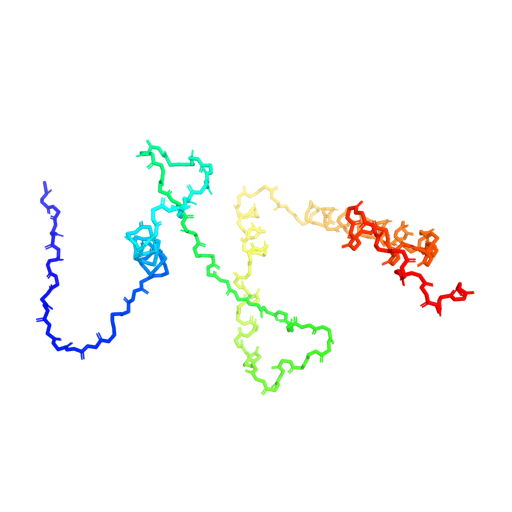51 4.725 11.763 1.00 92.31 87 GLU A C 1
ATOM 670 O O . GLU A 1 87 ? -7.936 4.436 12.674 1.00 92.31 87 GLU A O 1
ATOM 675 N N . CYS A 1 88 ? -7.462 4.489 10.492 1.00 92.62 88 CYS A N 1
ATOM 676 C CA . CYS A 1 88 ? -8.798 4.096 10.062 1.00 92.62 88 CYS A CA 1
ATOM 677 C C . CYS A 1 88 ? -9.188 2.663 10.452 1.00 92.62 88 CYS A C 1
ATOM 679 O O . CYS A 1 88 ? -10.360 2.435 10.762 1.00 92.62 88 CYS A O 1
ATOM 681 N N . VAL A 1 89 ? -8.247 1.718 10.468 1.00 93.25 89 VAL A N 1
ATOM 682 C CA . VAL A 1 89 ? -8.509 0.294 10.714 1.00 93.25 89 VAL A CA 1
ATOM 683 C C . VAL A 1 89 ? -8.936 0.075 12.162 1.00 93.25 89 VAL A C 1
ATOM 685 O O . VAL A 1 89 ? -10.028 -0.430 12.404 1.00 93.25 89 VAL A O 1
ATOM 688 N N . GLY A 1 90 ? -8.154 0.543 13.129 1.00 92.50 90 GLY A N 1
ATOM 689 C CA . GLY A 1 90 ? -8.423 0.428 14.559 1.00 92.50 90 GLY A CA 1
ATOM 690 C C . GLY A 1 90 ? -9.667 1.205 14.985 1.00 92.50 90 GLY A C 1
ATOM 691 O O . GLY A 1 90 ? -10.458 0.735 15.809 1.00 92.50 90 GLY A O 1
ATOM 692 N N . ARG A 1 91 ? -9.931 2.367 14.369 1.00 94.38 91 ARG A N 1
ATOM 693 C CA . ARG A 1 91 ? -11.194 3.098 14.587 1.00 94.38 91 ARG A CA 1
ATOM 694 C C . ARG A 1 91 ? -12.404 2.309 14.104 1.00 94.38 91 ARG A C 1
ATOM 696 O O . ARG A 1 91 ? -13.438 2.308 14.783 1.00 94.38 91 ARG A O 1
ATOM 703 N N . TYR A 1 92 ? -12.292 1.667 12.944 1.00 95.94 92 TYR A N 1
ATOM 704 C CA . TYR A 1 92 ? -13.364 0.856 12.384 1.00 95.94 92 TYR A CA 1
ATOM 705 C C . TYR A 1 92 ? -13.558 -0.444 13.171 1.00 95.94 92 TYR A C 1
ATOM 707 O O . TYR A 1 92 ? -14.694 -0.788 13.491 1.00 95.94 92 TYR A O 1
ATOM 715 N N . GLU A 1 93 ? -12.476 -1.090 13.606 1.00 95.69 93 GLU A N 1
ATOM 716 C CA . GLU A 1 93 ? -12.514 -2.233 14.520 1.00 95.69 93 GLU A CA 1
ATOM 717 C C . GLU A 1 93 ? -13.289 -1.884 15.798 1.00 95.69 93 GLU A C 1
ATOM 719 O O . GLU A 1 93 ? -14.269 -2.545 16.149 1.00 95.69 93 GLU A O 1
ATOM 724 N N . GLY A 1 94 ? -12.921 -0.782 16.461 1.00 95.75 94 GLY A N 1
ATOM 725 C CA . GLY A 1 94 ? -13.615 -0.317 17.660 1.00 95.75 94 GLY A CA 1
ATOM 726 C C . GLY A 1 94 ? -15.096 -0.007 17.412 1.00 95.75 94 GLY A C 1
ATOM 727 O O . GLY A 1 94 ? -15.932 -0.231 18.288 1.00 95.75 94 GLY A O 1
ATOM 728 N N . TYR A 1 95 ? -15.444 0.499 16.226 1.00 97.12 95 TYR A N 1
ATOM 729 C CA . TYR A 1 95 ? -16.836 0.700 15.823 1.00 97.12 95 TYR A CA 1
ATOM 730 C C . TYR A 1 95 ? -17.600 -0.622 15.681 1.00 97.12 95 TYR A C 1
ATOM 732 O O . TYR A 1 95 ? -18.674 -0.755 16.267 1.00 97.12 95 TYR A O 1
ATOM 740 N N . LEU A 1 96 ? -17.038 -1.612 14.985 1.00 97.69 96 LEU A N 1
ATOM 741 C CA . LEU A 1 96 ? -17.666 -2.923 14.799 1.00 97.69 96 LEU A CA 1
ATOM 742 C C . LEU A 1 96 ? -17.839 -3.684 16.119 1.00 97.69 96 LEU A C 1
ATOM 744 O O . LEU A 1 96 ? -18.884 -4.300 16.341 1.00 97.69 96 LEU A O 1
ATOM 748 N N . ARG A 1 97 ? -16.867 -3.576 17.031 1.00 97.75 97 ARG A N 1
ATOM 749 C CA . ARG A 1 97 ? -16.959 -4.141 18.387 1.00 97.75 97 ARG A CA 1
ATOM 750 C C . ARG A 1 97 ? -18.098 -3.525 19.191 1.00 97.75 97 ARG A C 1
ATOM 752 O O . ARG A 1 97 ? -18.869 -4.243 19.817 1.00 97.75 97 ARG A O 1
ATOM 759 N N . ARG A 1 98 ? -18.266 -2.197 19.133 1.00 97.88 98 ARG A N 1
ATOM 760 C CA . ARG A 1 98 ? -19.398 -1.513 19.790 1.00 97.88 98 ARG A CA 1
ATOM 761 C C . ARG A 1 98 ? -20.755 -1.933 19.227 1.00 97.88 98 ARG A C 1
ATOM 763 O O . ARG A 1 98 ? -21.737 -1.903 19.961 1.00 97.88 98 ARG A O 1
ATOM 770 N N . LEU A 1 99 ? -20.814 -2.314 17.952 1.00 97.75 99 LEU A N 1
ATOM 771 C CA . LEU A 1 99 ? -22.022 -2.862 17.333 1.00 97.75 99 LEU A CA 1
ATOM 772 C C . LEU A 1 99 ? -22.258 -4.347 17.654 1.00 97.75 99 LEU A C 1
ATOM 774 O O . LEU A 1 99 ? -23.304 -4.872 17.284 1.00 97.75 99 LEU A O 1
ATOM 778 N N . GLY A 1 100 ? -21.311 -5.026 18.311 1.00 97.25 100 GLY A N 1
ATOM 779 C CA . GLY A 1 100 ? -21.376 -6.468 18.565 1.00 97.25 100 GLY A CA 1
ATOM 780 C C . GLY A 1 100 ? -21.215 -7.325 17.305 1.00 97.25 100 GLY A C 1
ATOM 781 O O . GLY A 1 100 ? -21.578 -8.495 17.322 1.00 97.25 100 GLY A O 1
ATOM 782 N N . VAL A 1 101 ? -20.708 -6.745 16.211 1.00 97.62 101 VAL A N 1
ATOM 783 C CA . VAL A 1 101 ? -20.475 -7.442 14.931 1.00 97.62 101 VAL A CA 1
ATOM 784 C C . VAL A 1 101 ? -19.118 -8.145 14.922 1.00 97.62 101 VAL A C 1
ATOM 786 O O . VAL A 1 101 ? -18.955 -9.152 14.243 1.00 97.62 101 VAL A O 1
ATOM 789 N N . LEU A 1 102 ? -18.149 -7.607 15.666 1.00 97.81 102 LEU A N 1
ATOM 790 C CA . LEU A 1 102 ? -16.789 -8.125 15.745 1.00 97.81 102 LEU A CA 1
ATOM 791 C C . LEU A 1 102 ? -16.439 -8.468 17.194 1.00 97.81 102 LEU A C 1
ATOM 793 O O . LEU A 1 102 ? -16.571 -7.622 18.081 1.00 97.81 102 LEU A O 1
ATOM 797 N N . ASP A 1 103 ? -15.957 -9.686 17.412 1.00 97.94 103 ASP A N 1
ATOM 798 C CA . ASP A 1 103 ? -15.363 -10.140 18.668 1.00 97.94 103 ASP A CA 1
ATOM 799 C C . ASP A 1 103 ? -13.886 -10.526 18.469 1.00 97.94 103 ASP A C 1
ATOM 801 O O . ASP A 1 103 ? -13.344 -10.421 17.367 1.00 97.94 103 ASP A O 1
ATOM 805 N N . ASP A 1 104 ? -13.217 -10.933 19.550 1.00 97.62 104 ASP A N 1
ATOM 806 C CA . ASP A 1 104 ? -11.794 -11.288 19.509 1.00 97.62 104 ASP A CA 1
ATOM 807 C C . ASP A 1 104 ? -11.509 -12.529 18.661 1.00 97.62 104 ASP A C 1
ATOM 809 O O . ASP A 1 104 ? -10.463 -12.594 18.020 1.00 97.62 104 ASP A O 1
ATOM 813 N N . ALA A 1 105 ? -12.429 -13.496 18.632 1.00 98.00 105 ALA A N 1
ATOM 814 C CA . ALA A 1 105 ? -12.243 -14.719 17.862 1.00 98.00 105 ALA A CA 1
ATOM 815 C C . ALA A 1 105 ? -12.298 -14.416 16.361 1.00 98.00 105 ALA A C 1
ATOM 817 O O . ALA A 1 105 ? -11.398 -14.812 15.622 1.00 98.00 105 ALA A O 1
ATOM 818 N N . VAL A 1 106 ? -13.299 -13.645 15.931 1.00 97.38 106 VAL A N 1
ATOM 819 C CA . VAL A 1 106 ? -13.459 -13.233 14.531 1.00 97.38 106 VAL A CA 1
ATOM 820 C C . VAL A 1 106 ? -12.323 -12.304 14.096 1.00 97.38 106 VAL A C 1
ATOM 822 O O . VAL A 1 106 ? -11.795 -12.448 12.995 1.00 97.38 106 VAL A O 1
ATOM 825 N N . ALA A 1 107 ? -11.902 -11.362 14.948 1.00 97.25 107 ALA A N 1
ATOM 826 C CA . ALA A 1 107 ? -10.782 -10.473 14.634 1.00 97.25 107 ALA A CA 1
ATOM 827 C C . ALA A 1 107 ? -9.469 -11.250 14.426 1.00 97.25 107 ALA A C 1
ATOM 829 O O . ALA A 1 107 ? -8.729 -10.983 13.476 1.00 97.25 107 ALA A O 1
ATOM 830 N N . GLU A 1 108 ? -9.197 -12.231 15.288 1.00 97.94 108 GLU A N 1
ATOM 831 C CA . GLU A 1 108 ? -8.005 -13.071 15.189 1.00 97.94 108 GLU A CA 1
ATOM 832 C C . GLU A 1 108 ? -8.064 -14.006 13.971 1.00 97.94 108 GLU A C 1
ATOM 834 O O . GLU A 1 108 ? -7.058 -14.188 13.284 1.00 97.94 108 GLU A O 1
ATOM 839 N N . GLU A 1 109 ? -9.237 -14.551 13.640 1.00 98.19 109 GLU A N 1
ATOM 840 C CA . GLU A 1 109 ? -9.447 -15.341 12.422 1.00 98.19 109 GLU A CA 1
ATOM 841 C C . GLU A 1 109 ? -9.125 -14.527 11.158 1.00 98.19 109 GLU A C 1
ATOM 843 O O . GLU A 1 109 ? -8.283 -14.945 10.359 1.00 98.19 109 GLU A O 1
ATOM 848 N N . ILE A 1 110 ? -9.706 -13.328 11.018 1.00 97.75 110 ILE A N 1
ATOM 849 C CA . ILE A 1 110 ? -9.475 -12.429 9.873 1.00 97.75 110 ILE A CA 1
ATOM 850 C C . ILE A 1 110 ? -7.991 -12.076 9.745 1.00 97.75 110 ILE A C 1
ATOM 852 O O . ILE A 1 110 ? -7.427 -12.079 8.647 1.00 97.75 110 ILE A O 1
ATOM 856 N N . LYS A 1 111 ? -7.334 -11.770 10.869 1.00 97.25 111 LYS A N 1
ATOM 857 C CA . LYS A 1 111 ? -5.909 -11.434 10.885 1.00 97.25 111 LYS A CA 1
ATOM 858 C C . LYS A 1 111 ? -5.052 -12.605 10.414 1.00 97.25 111 LYS A C 1
ATOM 860 O O . LYS A 1 111 ? -4.135 -12.407 9.615 1.00 97.25 111 LYS A O 1
ATOM 865 N N . ASN A 1 112 ? -5.346 -13.814 10.883 1.00 98.56 112 ASN A N 1
ATOM 866 C CA . ASN A 1 112 ? -4.615 -15.010 10.477 1.00 98.56 112 ASN A CA 1
ATOM 867 C C . ASN A 1 112 ? -4.838 -15.338 8.999 1.00 98.56 112 ASN A C 1
ATOM 869 O O . ASN A 1 112 ? -3.872 -15.643 8.301 1.00 98.56 112 ASN A O 1
ATOM 873 N N . GLU A 1 113 ? -6.064 -15.189 8.495 1.00 98.62 113 GLU A N 1
ATOM 874 C CA . GLU A 1 113 ? -6.366 -15.343 7.070 1.00 98.62 113 GLU A CA 1
ATOM 875 C C . GLU A 1 113 ? -5.584 -14.333 6.212 1.00 98.62 113 GLU A C 1
ATOM 877 O O . GLU A 1 113 ? -4.982 -14.704 5.202 1.00 98.62 113 GLU A O 1
ATOM 882 N N . ALA A 1 114 ? -5.540 -13.060 6.620 1.00 98.44 114 ALA A N 1
ATOM 883 C CA . ALA A 1 114 ? -4.791 -12.021 5.914 1.00 98.44 114 ALA A CA 1
ATOM 884 C C . ALA A 1 114 ? -3.280 -12.306 5.894 1.00 98.44 114 ALA A C 1
ATOM 886 O O . ALA A 1 114 ? -2.636 -12.173 4.851 1.00 98.44 114 ALA A O 1
ATOM 887 N N . LEU A 1 115 ? -2.715 -12.735 7.028 1.00 98.56 115 LEU A N 1
ATOM 888 C CA . LEU A 1 115 ? -1.304 -13.112 7.123 1.00 98.56 115 LEU A CA 1
ATOM 889 C C . LEU A 1 115 ? -0.976 -14.319 6.247 1.00 98.56 115 LEU A C 1
ATOM 891 O O . LEU A 1 115 ? 0.071 -14.337 5.604 1.00 98.56 115 LEU A O 1
ATOM 895 N N . GLU A 1 116 ? -1.857 -15.313 6.206 1.00 98.62 116 GLU A N 1
ATOM 896 C CA . GLU A 1 116 ? -1.655 -16.498 5.382 1.00 98.62 116 GLU A CA 1
ATOM 897 C C . GLU A 1 116 ? -1.697 -16.161 3.888 1.00 98.62 116 GLU A C 1
ATOM 899 O O . GLU A 1 116 ? -0.793 -16.547 3.149 1.00 98.62 116 GLU A O 1
ATOM 904 N N . LYS A 1 117 ? -2.660 -15.339 3.452 1.00 98.62 117 LYS A N 1
ATOM 905 C CA . LYS A 1 117 ? -2.708 -14.829 2.070 1.00 98.62 117 LYS A CA 1
ATOM 906 C C . LYS A 1 117 ? -1.440 -14.067 1.694 1.00 98.62 117 LYS A C 1
ATOM 908 O O . LYS A 1 117 ? -0.906 -14.266 0.606 1.00 98.62 117 LYS A O 1
ATOM 913 N N . MET A 1 118 ? -0.937 -13.220 2.594 1.00 98.62 118 MET A N 1
ATOM 914 C CA . MET A 1 118 ? 0.308 -12.485 2.372 1.00 98.62 118 MET A CA 1
ATOM 915 C C . MET A 1 118 ? 1.501 -13.437 2.215 1.00 98.62 118 MET A C 1
ATOM 917 O O . MET A 1 118 ? 2.284 -13.275 1.283 1.00 98.62 118 MET A O 1
ATOM 921 N N . ARG A 1 119 ? 1.629 -14.454 3.080 1.00 98.56 119 ARG A N 1
ATOM 922 C CA . ARG A 1 119 ? 2.714 -15.449 2.992 1.00 98.56 119 ARG A 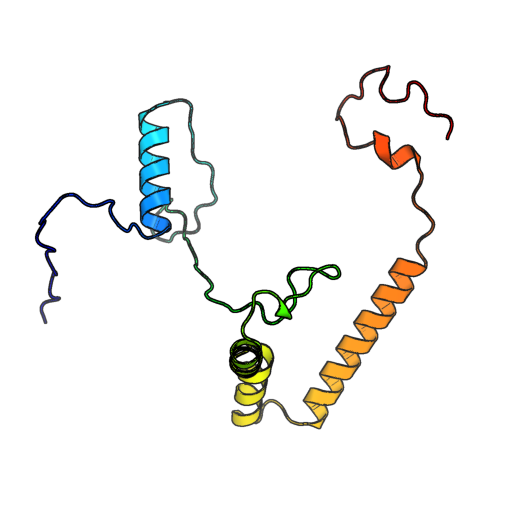CA 1
ATOM 923 C C . ARG A 1 119 ? 2.666 -16.238 1.692 1.00 98.56 119 ARG A C 1
ATOM 925 O O . ARG A 1 119 ? 3.700 -16.411 1.058 1.00 98.56 119 ARG A O 1
ATOM 932 N N . GLN A 1 120 ? 1.481 -16.684 1.288 1.00 98.56 120 GLN A N 1
ATOM 933 C CA . GLN A 1 120 ? 1.293 -17.404 0.030 1.00 98.56 120 GLN A CA 1
ATOM 934 C C . GLN A 1 120 ? 1.640 -16.527 -1.175 1.00 98.56 120 GLN A C 1
ATOM 936 O O . GLN A 1 120 ? 2.311 -16.998 -2.087 1.00 98.56 120 GLN A O 1
ATOM 941 N N . GLY A 1 121 ? 1.240 -15.251 -1.156 1.00 98.56 121 GLY A N 1
ATOM 942 C CA . GLY A 1 121 ? 1.584 -14.287 -2.202 1.00 98.56 121 GLY A CA 1
ATOM 943 C C . GLY A 1 121 ? 3.089 -14.038 -2.312 1.00 98.56 121 GLY A C 1
ATOM 944 O O . GLY A 1 121 ? 3.621 -14.055 -3.416 1.00 98.56 121 GLY A O 1
ATOM 945 N N . ILE A 1 122 ? 3.781 -13.875 -1.179 1.00 98.56 122 ILE A N 1
ATOM 946 C CA . ILE A 1 122 ? 5.245 -13.725 -1.151 1.00 98.56 122 ILE A CA 1
ATOM 947 C C . ILE A 1 122 ? 5.920 -14.987 -1.692 1.00 98.56 122 ILE A C 1
ATOM 949 O O . ILE A 1 122 ? 6.736 -14.889 -2.598 1.00 98.56 122 ILE A O 1
ATOM 953 N N . ALA A 1 123 ? 5.539 -16.170 -1.201 1.00 98.44 123 ALA A N 1
ATOM 954 C CA . ALA A 1 123 ? 6.131 -17.430 -1.646 1.00 98.44 123 ALA A CA 1
ATOM 955 C C . ALA A 1 123 ? 5.901 -17.692 -3.144 1.00 98.44 123 ALA A C 1
ATOM 957 O O . ALA A 1 123 ? 6.782 -18.213 -3.819 1.00 98.44 123 ALA A O 1
ATOM 958 N N . ALA A 1 124 ? 4.726 -17.332 -3.666 1.00 98.44 124 ALA A N 1
ATOM 959 C CA . ALA A 1 124 ? 4.435 -17.415 -5.092 1.00 98.44 124 ALA A CA 1
ATOM 960 C C . ALA A 1 124 ? 5.308 -16.451 -5.909 1.00 98.44 124 ALA A C 1
ATOM 962 O O . ALA A 1 124 ? 5.881 -16.882 -6.903 1.00 98.44 124 ALA A O 1
ATOM 963 N N . ALA A 1 125 ? 5.448 -15.195 -5.469 1.00 97.88 125 ALA A N 1
ATOM 964 C CA . ALA A 1 125 ? 6.278 -14.200 -6.146 1.00 97.88 125 ALA A CA 1
ATOM 965 C C . ALA A 1 125 ? 7.774 -14.568 -6.120 1.00 97.88 125 ALA A C 1
ATOM 967 O O . ALA A 1 125 ? 8.458 -14.434 -7.125 1.00 97.88 125 ALA A O 1
ATOM 968 N N . GLU A 1 126 ? 8.285 -15.081 -4.998 1.00 97.56 126 GLU A N 1
ATOM 969 C CA . GLU A 1 126 ? 9.680 -15.534 -4.874 1.00 97.56 126 GLU A CA 1
ATOM 970 C C . GLU A 1 126 ? 9.976 -16.814 -5.671 1.00 97.56 126 GLU A C 1
ATOM 972 O O . GLU A 1 126 ? 11.133 -17.101 -5.971 1.00 97.56 126 GLU A O 1
ATOM 977 N N . ALA A 1 127 ? 8.947 -17.602 -5.994 1.00 98.00 127 ALA A N 1
ATOM 978 C CA . ALA A 1 127 ? 9.076 -18.798 -6.820 1.00 98.00 127 ALA A CA 1
ATOM 979 C C . ALA A 1 127 ? 9.028 -18.500 -8.328 1.00 98.00 127 ALA A C 1
ATOM 981 O O . ALA A 1 127 ? 9.227 -19.422 -9.126 1.00 98.00 127 ALA A O 1
ATOM 982 N N . GLU A 1 128 ? 8.745 -17.256 -8.730 1.00 97.69 128 GLU A N 1
ATOM 983 C CA . GLU A 1 128 ? 8.821 -16.864 -10.133 1.00 97.69 128 GLU A CA 1
ATOM 984 C C . GLU A 1 128 ? 10.269 -16.991 -10.635 1.00 97.69 128 GLU A C 1
ATOM 986 O O . GLU A 1 128 ? 11.218 -16.686 -9.907 1.00 97.69 128 GLU A O 1
ATOM 991 N N . PRO A 1 129 ? 10.476 -17.494 -11.864 1.00 96.50 129 PRO A N 1
ATOM 992 C CA . PRO A 1 129 ? 11.807 -17.537 -12.445 1.00 96.50 129 PRO A CA 1
ATOM 993 C C . PRO A 1 129 ? 12.347 -16.117 -12.638 1.00 96.50 129 PRO A C 1
ATOM 995 O O . PRO A 1 129 ? 11.580 -15.169 -12.811 1.00 96.50 129 PRO A O 1
ATOM 998 N N . GLU A 1 130 ? 13.674 -15.992 -12.681 1.00 95.06 130 GLU A N 1
ATOM 999 C CA . GLU A 1 130 ? 14.322 -14.742 -13.083 1.00 95.06 130 GLU A CA 1
ATOM 1000 C C . GLU A 1 130 ? 13.732 -14.242 -14.414 1.00 95.06 130 GLU A C 1
ATOM 1002 O O . GLU A 1 130 ? 13.522 -15.051 -15.332 1.00 95.06 130 GLU A O 1
ATOM 1007 N N . PRO A 1 131 ? 13.439 -12.934 -14.531 1.00 92.38 131 PRO A N 1
ATOM 1008 C CA . PRO A 1 131 ? 12.879 -12.382 -15.750 1.00 92.38 131 PRO A CA 1
ATOM 1009 C C . PRO A 1 131 ? 13.873 -12.539 -16.901 1.00 92.38 131 PRO A C 1
ATOM 1011 O O . PRO A 1 131 ? 15.084 -12.432 -16.712 1.00 92.38 131 PRO A O 1
ATOM 1014 N N . ASP A 1 132 ? 13.349 -12.755 -18.107 1.00 92.44 132 ASP A N 1
ATOM 1015 C CA . ASP A 1 132 ? 14.161 -12.738 -19.322 1.00 92.44 132 ASP A CA 1
ATOM 1016 C C . ASP A 1 132 ? 14.820 -11.352 -19.471 1.00 92.44 132 ASP A C 1
ATOM 1018 O O . ASP A 1 132 ? 14.094 -10.353 -19.562 1.00 92.44 132 ASP A O 1
ATOM 1022 N N . PRO A 1 133 ? 16.164 -11.253 -19.492 1.00 91.00 133 PRO A N 1
ATOM 1023 C CA . PRO A 1 133 ? 16.859 -9.982 -19.671 1.00 91.00 133 PRO A CA 1
ATOM 1024 C C . PRO A 1 133 ? 16.438 -9.219 -20.936 1.00 91.00 133 PRO A C 1
ATOM 1026 O O . PRO A 1 133 ? 16.488 -7.989 -20.942 1.00 91.00 133 PRO A O 1
ATOM 1029 N N . GLU A 1 134 ? 15.953 -9.909 -21.979 1.00 90.19 134 GLU A N 1
ATOM 1030 C CA . GLU A 1 134 ? 15.446 -9.272 -23.206 1.00 90.19 134 GLU A CA 1
ATOM 1031 C C . GLU A 1 134 ? 14.230 -8.359 -22.960 1.00 90.19 134 GLU A C 1
ATOM 1033 O O . GLU A 1 134 ? 14.003 -7.422 -23.732 1.00 90.19 134 GLU A O 1
ATOM 1038 N N . LEU A 1 135 ? 13.490 -8.545 -21.854 1.00 90.00 135 LEU A N 1
ATOM 1039 C CA . LEU A 1 135 ? 12.318 -7.726 -21.505 1.00 90.00 135 LEU A CA 1
ATOM 1040 C C . LEU A 1 135 ? 12.631 -6.229 -21.383 1.00 90.00 135 LEU A C 1
ATOM 1042 O O . LEU A 1 135 ? 11.723 -5.401 -21.508 1.00 90.00 135 LEU A O 1
ATOM 1046 N N . VAL A 1 136 ? 13.898 -5.855 -21.175 1.00 90.50 136 VAL A N 1
ATOM 1047 C CA . VAL A 1 136 ? 14.332 -4.451 -21.146 1.00 90.50 136 VAL A CA 1
ATOM 1048 C C . VAL A 1 136 ? 14.027 -3.709 -22.460 1.00 90.50 136 VAL A C 1
ATOM 1050 O O . VAL A 1 136 ? 13.878 -2.485 -22.451 1.00 90.50 136 VAL A O 1
ATOM 1053 N N . PHE A 1 137 ? 13.878 -4.424 -23.583 1.00 90.56 137 PHE A N 1
ATOM 1054 C CA . PHE A 1 137 ? 13.685 -3.832 -24.912 1.00 90.56 137 PHE A CA 1
ATOM 1055 C C . PHE A 1 137 ? 12.238 -3.857 -25.428 1.00 90.56 137 PHE A C 1
ATOM 1057 O O . PHE A 1 137 ? 11.918 -3.116 -26.360 1.00 90.56 137 PHE A O 1
ATOM 1064 N N . ASP A 1 138 ? 11.354 -4.658 -24.834 1.00 88.75 138 ASP A N 1
ATOM 1065 C CA . ASP A 1 138 ? 10.062 -5.004 -25.447 1.00 88.75 138 ASP A CA 1
ATOM 1066 C C . ASP A 1 138 ? 8.998 -3.899 -25.369 1.00 88.75 138 ASP A C 1
ATOM 1068 O O . ASP A 1 138 ? 8.148 -3.793 -26.251 1.00 88.75 138 ASP A O 1
ATOM 1072 N N . ASN A 1 139 ? 9.038 -3.051 -24.335 1.00 88.75 139 ASN A N 1
ATOM 1073 C CA . ASN A 1 139 ? 7.969 -2.078 -24.052 1.00 88.75 139 ASN A CA 1
ATOM 1074 C C . ASN A 1 139 ? 8.417 -0.612 -24.138 1.00 88.75 139 ASN A C 1
ATOM 1076 O O . ASN A 1 139 ? 7.650 0.294 -23.813 1.00 88.75 139 ASN A O 1
ATOM 1080 N N . ALA A 1 140 ? 9.649 -0.360 -24.586 1.00 89.12 140 ALA A N 1
ATOM 1081 C CA . ALA A 1 140 ? 10.157 0.999 -24.760 1.00 89.12 140 ALA A CA 1
ATOM 1082 C C . ALA A 1 140 ? 9.526 1.701 -25.976 1.00 89.12 140 ALA A C 1
ATOM 1084 O O . ALA A 1 140 ? 9.275 2.906 -25.943 1.00 89.12 140 ALA A O 1
ATOM 1085 N N . TYR A 1 141 ? 9.250 0.948 -27.046 1.00 86.94 141 TYR A N 1
ATOM 1086 C CA . TYR A 1 141 ? 8.679 1.458 -28.291 1.00 86.94 141 TYR A CA 1
ATOM 1087 C C . TYR A 1 141 ? 7.699 0.452 -28.886 1.00 86.94 141 TYR A C 1
ATOM 1089 O O . TYR A 1 141 ? 7.980 -0.739 -28.927 1.00 86.94 141 TYR A O 1
ATOM 1097 N N . VAL A 1 142 ? 6.601 0.944 -29.466 1.00 90.50 142 VAL A N 1
ATOM 1098 C CA . VAL A 1 142 ? 5.704 0.109 -30.288 1.00 90.50 142 VAL A CA 1
ATOM 1099 C C . VAL A 1 142 ? 6.431 -0.413 -31.537 1.00 90.50 142 VAL A C 1
ATOM 1101 O O . VAL A 1 142 ? 6.190 -1.531 -31.980 1.00 90.50 142 VAL A O 1
ATOM 1104 N N . LEU A 1 143 ? 7.329 0.401 -32.106 1.00 90.31 143 LEU A N 1
ATOM 1105 C CA . LEU A 1 143 ? 8.206 0.043 -33.221 1.00 90.31 143 LEU A CA 1
ATOM 1106 C C . LEU A 1 143 ? 9.656 0.354 -32.820 1.00 90.31 143 LEU A C 1
ATOM 1108 O O . LEU A 1 143 ? 10.063 1.517 -32.896 1.00 90.31 143 LEU A O 1
ATOM 1112 N N . PRO A 1 144 ? 10.422 -0.640 -32.344 1.00 88.75 144 PRO A N 1
ATOM 1113 C CA . PRO A 1 144 ? 11.762 -0.406 -31.829 1.00 88.75 144 PRO A CA 1
ATOM 1114 C C . PRO A 1 144 ? 12.725 0.029 -32.943 1.00 88.75 144 PRO A C 1
ATOM 1116 O O . PRO A 1 144 ? 12.700 -0.540 -34.042 1.00 88.75 144 PRO A O 1
ATOM 1119 N N . PRO A 1 145 ? 13.589 1.029 -32.690 1.00 91.06 145 PRO A N 1
ATOM 1120 C CA . PRO A 1 145 ? 14.593 1.433 -33.660 1.00 91.06 145 PRO A CA 1
ATOM 1121 C C . PRO A 1 145 ? 15.639 0.316 -33.856 1.00 91.06 145 PRO A C 1
ATOM 1123 O O . PRO A 1 145 ? 15.921 -0.433 -32.917 1.00 91.06 145 PRO A O 1
ATOM 1126 N N . PRO A 1 146 ? 16.265 0.198 -35.045 1.00 88.94 146 PRO A N 1
ATOM 1127 C CA . PRO A 1 146 ? 17.182 -0.907 -35.354 1.00 88.94 146 PRO A CA 1
ATOM 1128 C C . PRO A 1 146 ? 18.394 -1.033 -34.420 1.00 88.94 146 PRO A C 1
ATOM 1130 O O . PRO A 1 146 ? 18.950 -2.118 -34.287 1.00 88.94 146 PRO A O 1
ATOM 1133 N N . ASN A 1 147 ? 18.806 0.063 -33.782 1.00 91.44 147 ASN A N 1
ATOM 1134 C CA . ASN A 1 147 ? 19.960 0.123 -32.887 1.00 91.44 147 ASN A CA 1
ATOM 1135 C C . ASN A 1 147 ? 19.605 -0.076 -31.403 1.00 91.44 147 ASN A C 1
ATOM 1137 O O . ASN A 1 147 ? 20.481 0.060 -30.558 1.00 91.44 147 ASN A O 1
ATOM 1141 N N . LEU A 1 148 ? 18.347 -0.385 -31.062 1.00 90.12 148 LEU A N 1
ATOM 1142 C CA . LEU A 1 148 ? 17.912 -0.517 -29.665 1.00 90.12 148 LEU A CA 1
ATOM 1143 C C . LEU A 1 148 ? 18.728 -1.560 -28.877 1.00 90.12 148 LEU A C 1
ATOM 1145 O O . LEU A 1 148 ? 18.923 -1.400 -27.679 1.00 90.12 148 LEU A O 1
ATOM 1149 N N . ARG A 1 149 ? 19.225 -2.593 -29.568 1.00 89.50 149 ARG A N 1
ATOM 1150 C CA . ARG A 1 149 ? 20.038 -3.686 -29.009 1.00 89.50 149 ARG A CA 1
ATOM 1151 C C . ARG A 1 149 ? 21.543 -3.545 -29.283 1.00 89.50 149 ARG A C 1
ATOM 1153 O O . ARG A 1 149 ? 22.300 -4.486 -29.066 1.00 89.50 149 ARG A O 1
ATOM 1160 N N . GLU A 1 150 ? 21.996 -2.425 -29.841 1.00 91.06 150 GLU A N 1
ATOM 1161 C CA . GLU A 1 150 ? 23.406 -2.264 -30.206 1.00 91.06 150 GLU A CA 1
ATOM 1162 C C . GLU A 1 150 ? 24.300 -2.284 -28.952 1.00 91.06 150 GLU A C 1
ATOM 1164 O O . GLU A 1 150 ? 24.137 -1.462 -28.055 1.00 91.06 150 GLU A O 1
ATOM 1169 N N . GLY A 1 151 ? 25.245 -3.230 -28.891 1.00 86.12 151 GLY A N 1
ATOM 1170 C CA . GLY A 1 151 ? 26.147 -3.409 -27.744 1.00 86.12 151 GLY A CA 1
ATOM 1171 C C . GLY A 1 151 ? 25.582 -4.245 -26.589 1.00 86.12 151 GLY A C 1
ATOM 1172 O O . GLY A 1 151 ? 26.185 -4.261 -25.518 1.00 86.12 151 GLY A O 1
ATOM 1173 N N . TRP A 1 152 ? 24.444 -4.917 -26.786 1.00 87.06 152 TRP A N 1
ATOM 1174 C CA . TRP A 1 152 ? 23.898 -5.893 -25.842 1.00 87.06 152 TRP A CA 1
ATOM 1175 C C . TRP A 1 152 ? 24.477 -7.292 -26.103 1.00 87.06 152 TRP A C 1
ATOM 1177 O O . TRP A 1 152 ? 24.344 -7.809 -27.212 1.00 87.06 152 TRP A O 1
ATOM 1187 N N . ASP A 1 153 ? 25.081 -7.904 -25.081 1.00 80.69 153 ASP A N 1
ATOM 1188 C CA . ASP A 1 153 ? 25.744 -9.216 -25.179 1.00 80.69 153 ASP A CA 1
ATOM 1189 C C . ASP A 1 153 ? 24.967 -10.362 -24.491 1.00 80.69 153 ASP A C 1
ATOM 1191 O O . ASP A 1 153 ? 25.456 -11.496 -24.466 1.00 80.69 153 ASP A O 1
ATOM 1195 N N . GLY A 1 154 ? 23.752 -10.092 -23.994 1.00 71.12 154 GLY A N 1
ATOM 1196 C CA . GLY A 1 154 ? 22.952 -11.037 -23.202 1.00 71.12 154 GLY A CA 1
ATOM 1197 C C . GLY A 1 154 ? 23.135 -10.862 -21.703 1.00 71.12 154 GLY A C 1
ATOM 1198 O O . GLY A 1 154 ? 24.260 -11.101 -21.210 1.00 71.12 154 GLY A O 1
#

Foldseek 3Di:
DDDDDDDDDDDDDDPDPDDPLRVVVVVVVVVCVVDVPDDDDDDFPDPVDDRDDDDDPDADDLDAPDPPGDCVVPDDNVVSVVRVCVDDPVVVQVVCVVVVNDDPVNVVVVVVVVVVVVVVVVVVVVPDDDDDPCVVQDPPDPDGDPCSCPPPPD

pLDDT: mean 81.41, std 18.46, range [31.58, 98.62]

Radius of gyration: 26.49 Å; chains: 1; bounding box: 62×63×55 Å

Secondary structure (DSSP, 8-state):
------PPPP-S-------HHHHHHHHHHHHHHH-TT---------TTSSPPP---------S-SSTT--GGGTS-HHHHHHHHHT-HHHHHHHHHHHTTS--HHHHHHHHHHHHHHHHHHHHHHHTSPPPPGGGGTTSS-SS--TTTTTT---

Sequence (154 aa):
MPTSSRRRTFGRAGMAELFLVEAVNDALHVELERDETVMVMGEDVGRAGGVPTFIEAVTYRAAPHATADDPSAYIDLDRVEEEKRNECVGRYEGYLRRLGVLDDAVAEEIKNEALEKMRQGIAAAEAEPEPDPELVFDNAYVLPPPNLREGWDG